Protein AF-A0A350WM08-F1 (afdb_monomer_lite)

Structure (mmCIF, N/CA/C/O backbone):
data_AF-A0A350WM08-F1
#
_entry.id   AF-A0A350WM08-F1
#
loop_
_atom_site.group_PDB
_atom_site.id
_atom_site.type_symbol
_atom_site.label_atom_id
_atom_site.label_alt_id
_atom_site.label_comp_id
_atom_site.label_asym_id
_atom_site.label_entity_id
_atom_site.label_seq_id
_atom_site.pdbx_PDB_ins_code
_atom_site.Cartn_x
_atom_site.Cartn_y
_atom_site.Cartn_z
_atom_site.occupancy
_atom_site.B_iso_or_equiv
_atom_site.auth_seq_id
_atom_site.auth_comp_id
_atom_site.auth_asym_id
_atom_site.auth_atom_id
_atom_site.pdbx_PDB_model_num
ATOM 1 N N . ALA A 1 1 ? -7.321 -4.667 -7.461 1.00 73.19 1 ALA A N 1
ATOM 2 C CA . ALA A 1 1 ? -6.822 -5.530 -6.376 1.00 73.19 1 ALA A CA 1
ATOM 3 C C . ALA A 1 1 ? -6.265 -6.821 -6.950 1.00 73.19 1 ALA A C 1
ATOM 5 O O . ALA A 1 1 ? -6.620 -7.164 -8.073 1.00 73.19 1 ALA A O 1
ATOM 6 N N . SER A 1 2 ? -5.378 -7.482 -6.209 1.00 85.31 2 SER A N 1
ATOM 7 C CA . SER A 1 2 ? -4.874 -8.821 -6.522 1.00 85.31 2 SER A CA 1
ATOM 8 C C . SER A 1 2 ? -5.433 -9.800 -5.496 1.00 85.31 2 SER A C 1
ATOM 10 O O . SER A 1 2 ? -5.445 -9.480 -4.311 1.00 85.31 2 SER A O 1
ATOM 12 N N . ASP A 1 3 ? -5.837 -10.983 -5.950 1.00 84.94 3 ASP A N 1
ATOM 13 C CA . ASP A 1 3 ? -6.314 -12.069 -5.080 1.00 84.94 3 ASP A CA 1
ATOM 14 C C . ASP A 1 3 ? -5.168 -12.983 -4.608 1.00 84.94 3 ASP A C 1
ATOM 16 O O . ASP A 1 3 ? -5.394 -13.960 -3.903 1.00 84.94 3 ASP A O 1
ATOM 20 N N . SER A 1 4 ? -3.933 -12.705 -5.042 1.00 89.19 4 SER A N 1
ATOM 21 C CA . SER A 1 4 ? -2.785 -13.610 -4.866 1.00 89.19 4 SER A CA 1
ATOM 22 C C . SER A 1 4 ? -1.596 -12.996 -4.133 1.00 89.19 4 SER A C 1
ATOM 24 O O . SER A 1 4 ? -0.719 -13.729 -3.691 1.00 89.19 4 SER A O 1
ATOM 26 N N . PHE A 1 5 ? -1.539 -11.669 -4.014 1.00 93.25 5 PHE A N 1
ATOM 27 C CA . PHE A 1 5 ? -0.447 -10.970 -3.341 1.00 93.25 5 PHE A CA 1
ATOM 28 C C . PHE A 1 5 ? -0.881 -9.586 -2.853 1.00 93.25 5 PHE A C 1
ATOM 30 O O . PHE A 1 5 ? -1.826 -8.993 -3.381 1.00 93.25 5 PHE A O 1
ATOM 37 N N . ASN A 1 6 ? -0.154 -9.039 -1.879 1.00 94.69 6 ASN A N 1
ATOM 38 C CA . ASN A 1 6 ? -0.416 -7.705 -1.355 1.00 94.69 6 ASN A CA 1
ATOM 39 C C . ASN A 1 6 ? 0.054 -6.620 -2.342 1.00 94.69 6 ASN A C 1
ATOM 41 O O . ASN A 1 6 ? 1.225 -6.558 -2.719 1.00 94.69 6 ASN A O 1
ATOM 45 N N . VAL A 1 7 ? -0.856 -5.736 -2.756 1.00 96.25 7 VAL A N 1
ATOM 46 C CA . VAL A 1 7 ? -0.542 -4.669 -3.719 1.00 96.25 7 VAL A CA 1
ATOM 47 C C . VAL A 1 7 ? 0.430 -3.625 -3.166 1.00 96.25 7 VAL A C 1
ATOM 49 O O . VAL A 1 7 ? 1.197 -3.061 -3.937 1.00 96.25 7 VAL A O 1
ATOM 52 N N . TYR A 1 8 ? 0.466 -3.394 -1.853 1.00 96.81 8 TYR A N 1
ATOM 53 C CA . TYR A 1 8 ? 1.411 -2.453 -1.258 1.00 96.81 8 TYR A CA 1
ATOM 54 C C . TYR A 1 8 ? 2.840 -3.010 -1.261 1.00 96.81 8 TYR A C 1
ATOM 56 O O . TYR A 1 8 ? 3.772 -2.262 -1.536 1.00 96.81 8 TYR A O 1
ATOM 64 N N . GLN A 1 9 ? 3.020 -4.329 -1.087 1.00 96.62 9 GLN A N 1
ATOM 65 C CA . GLN A 1 9 ? 4.336 -4.967 -1.269 1.00 96.62 9 GLN A CA 1
ATOM 66 C C . GLN A 1 9 ? 4.842 -4.812 -2.711 1.00 96.62 9 GLN A C 1
ATOM 68 O O . GLN A 1 9 ? 6.041 -4.669 -2.934 1.00 96.62 9 GLN A O 1
ATOM 73 N N . LEU A 1 10 ? 3.938 -4.781 -3.698 1.00 97.44 10 LEU A N 1
ATOM 74 C CA . LEU A 1 10 ? 4.301 -4.479 -5.084 1.00 97.44 10 LEU A CA 1
ATOM 75 C C . LEU A 1 10 ? 4.749 -3.027 -5.275 1.00 97.44 10 LEU A C 1
ATOM 77 O O . LEU A 1 10 ? 5.695 -2.797 -6.025 1.00 97.44 10 LEU A O 1
ATOM 81 N N . ALA A 1 11 ? 4.120 -2.062 -4.600 1.00 97.19 11 ALA A N 1
ATOM 82 C CA . ALA A 1 11 ? 4.589 -0.676 -4.624 1.00 97.19 11 ALA A CA 1
ATOM 83 C C . ALA A 1 11 ? 6.018 -0.553 -4.069 1.00 97.19 11 ALA A C 1
ATOM 85 O O . ALA A 1 11 ? 6.844 0.118 -4.684 1.00 97.19 11 ALA A O 1
ATOM 86 N N . ASP A 1 12 ? 6.332 -1.260 -2.981 1.00 96.56 12 ASP A N 1
ATOM 87 C CA . ASP A 1 12 ? 7.683 -1.283 -2.407 1.00 96.56 12 ASP A CA 1
ATOM 88 C C . ASP A 1 12 ? 8.713 -1.937 -3.340 1.00 96.56 12 ASP A C 1
ATOM 90 O O . ASP A 1 12 ? 9.808 -1.412 -3.529 1.00 96.56 12 ASP A O 1
ATOM 94 N N . GLU A 1 13 ? 8.390 -3.062 -3.985 1.00 97.38 13 GLU A N 1
ATOM 95 C CA . GLU A 1 13 ? 9.326 -3.676 -4.942 1.00 97.38 13 GLU A CA 1
ATOM 96 C C . GLU A 1 13 ? 9.542 -2.807 -6.191 1.00 97.38 13 GLU A C 1
ATOM 98 O O . GLU A 1 13 ? 10.629 -2.801 -6.772 1.00 97.38 13 GLU A O 1
ATOM 103 N N . MET A 1 14 ? 8.524 -2.055 -6.611 1.00 97.88 14 MET A N 1
ATOM 104 C CA . MET A 1 14 ? 8.635 -1.087 -7.704 1.00 97.88 14 MET A CA 1
ATOM 105 C C . MET A 1 14 ? 9.468 0.140 -7.297 1.00 97.88 14 MET A C 1
ATOM 107 O O . MET A 1 14 ? 10.289 0.613 -8.090 1.00 97.88 14 MET A O 1
ATOM 111 N N . SER A 1 15 ? 9.331 0.621 -6.056 1.00 96.62 15 SER A N 1
ATOM 112 C CA . SER A 1 15 ? 10.055 1.796 -5.553 1.00 96.62 15 SER A CA 1
ATOM 113 C C . SER A 1 15 ? 11.567 1.571 -5.483 1.00 96.62 15 SER A C 1
ATOM 115 O O . SER A 1 15 ? 12.333 2.478 -5.812 1.00 96.62 15 SER A O 1
ATOM 117 N N . LYS A 1 16 ? 12.014 0.338 -5.205 1.00 96.00 16 LYS A N 1
ATOM 118 C CA . LYS A 1 16 ? 13.435 -0.070 -5.274 1.00 96.00 16 LYS A CA 1
ATOM 119 C C . LYS A 1 16 ? 14.068 0.152 -6.649 1.00 96.00 16 LYS A C 1
ATOM 121 O O . LYS A 1 16 ? 15.287 0.264 -6.753 1.00 96.00 16 LYS A O 1
ATOM 126 N N . ARG A 1 17 ? 13.252 0.219 -7.705 1.00 95.88 17 ARG A N 1
ATOM 127 C CA . ARG A 1 17 ? 13.670 0.500 -9.089 1.00 95.88 17 ARG A CA 1
ATOM 128 C C . ARG A 1 17 ? 13.426 1.956 -9.504 1.00 95.88 17 ARG A C 1
ATOM 130 O O . ARG A 1 17 ? 13.599 2.298 -10.668 1.00 95.88 17 ARG A O 1
ATOM 137 N N . GLY A 1 18 ? 13.026 2.815 -8.567 1.00 94.94 18 GLY A N 1
ATOM 138 C CA . GLY A 1 18 ? 12.737 4.230 -8.804 1.00 94.94 18 GLY A CA 1
ATOM 139 C C . GLY A 1 18 ? 11.310 4.520 -9.273 1.00 94.94 18 GLY A C 1
ATOM 140 O O . GLY A 1 18 ? 10.994 5.673 -9.566 1.00 94.94 18 GLY A O 1
ATOM 141 N N . TRP A 1 19 ? 10.425 3.519 -9.328 1.00 96.12 19 TRP A N 1
ATOM 142 C CA . TRP A 1 19 ? 9.020 3.731 -9.670 1.00 96.12 19 TRP A CA 1
ATOM 143 C C . TRP A 1 19 ? 8.218 4.105 -8.427 1.00 96.12 19 TRP A C 1
ATOM 145 O O . TRP A 1 19 ? 7.880 3.250 -7.611 1.00 96.12 19 TRP A O 1
ATOM 155 N N . TYR A 1 20 ? 7.873 5.383 -8.294 1.00 91.50 20 TYR A N 1
ATOM 156 C CA . TYR A 1 20 ? 6.976 5.825 -7.231 1.00 91.50 20 TYR A CA 1
ATOM 157 C C . TYR A 1 20 ? 5.514 5.583 -7.629 1.00 91.50 20 TYR A C 1
ATOM 159 O O . TYR A 1 20 ? 4.955 6.302 -8.459 1.00 91.50 20 TYR A O 1
ATOM 167 N N . ILE A 1 21 ? 4.907 4.545 -7.051 1.00 94.88 21 ILE A N 1
ATOM 168 C CA . ILE A 1 21 ? 3.519 4.139 -7.294 1.00 94.88 21 ILE A CA 1
ATOM 169 C C . ILE A 1 21 ? 2.771 4.191 -5.964 1.00 94.88 21 ILE A C 1
ATOM 171 O O . ILE A 1 21 ? 3.200 3.591 -4.982 1.00 94.88 21 ILE A O 1
ATOM 175 N N . GLN A 1 22 ? 1.649 4.907 -5.927 1.00 91.19 22 GLN A N 1
ATOM 176 C CA . GLN A 1 22 ? 0.917 5.136 -4.685 1.00 91.19 22 GLN A CA 1
ATOM 177 C C . GLN A 1 22 ? -0.095 4.014 -4.431 1.00 91.19 22 GLN A C 1
ATOM 179 O O . GLN A 1 22 ? -0.892 3.684 -5.309 1.00 91.19 22 GLN A O 1
ATOM 184 N N . GLY A 1 23 ? -0.101 3.459 -3.218 1.00 94.62 23 GLY A N 1
ATOM 185 C CA . GLY A 1 23 ? -1.191 2.609 -2.744 1.00 94.62 23 GLY A CA 1
ATOM 186 C C . GLY A 1 23 ? -2.458 3.423 -2.485 1.00 94.62 23 GLY A C 1
ATOM 187 O O . GLY A 1 23 ? -2.397 4.500 -1.899 1.00 94.62 23 GLY A O 1
ATOM 188 N N . GLN A 1 24 ? -3.606 2.910 -2.914 1.00 94.19 24 GLN A N 1
ATOM 189 C CA . GLN A 1 24 ? -4.922 3.433 -2.559 1.00 94.19 24 GLN A CA 1
ATOM 190 C C . GLN A 1 24 ? -5.631 2.425 -1.665 1.00 94.19 24 GLN A C 1
ATOM 192 O O . GLN A 1 24 ? -5.740 1.246 -2.025 1.00 94.19 24 GLN A O 1
ATOM 197 N N . PHE A 1 25 ? -6.114 2.910 -0.523 1.00 94.62 25 PHE A N 1
ATOM 198 C CA . PHE A 1 25 ? -6.836 2.100 0.448 1.00 94.62 25 PHE A CA 1
ATOM 199 C C . PHE A 1 25 ? -8.155 1.588 -0.123 1.00 94.62 25 PHE A C 1
ATOM 201 O O . PHE A 1 25 ? -8.734 2.139 -1.067 1.00 94.62 25 PHE A O 1
ATOM 208 N N . SER A 1 26 ? -8.593 0.472 0.433 1.00 93.25 26 SER A N 1
ATOM 209 C CA . SER A 1 26 ? -9.893 -0.097 0.161 1.00 93.25 26 SER A CA 1
ATOM 210 C C . SER A 1 26 ? -11.004 0.802 0.704 1.00 93.25 26 SER A C 1
ATOM 212 O O . SER A 1 26 ? -10.844 1.556 1.656 1.00 93.25 26 SER A O 1
ATOM 214 N N . THR A 1 27 ? -12.154 0.737 0.051 1.00 91.38 27 THR A N 1
ATOM 215 C CA . THR A 1 27 ? -13.395 1.390 0.459 1.00 91.38 27 THR A CA 1
ATOM 216 C C . THR A 1 27 ? -14.527 0.373 0.315 1.00 91.38 27 THR A C 1
ATOM 218 O O . THR A 1 27 ? -14.345 -0.661 -0.339 1.00 91.38 27 THR A O 1
ATOM 221 N N . PRO A 1 28 ? -15.742 0.661 0.813 1.00 91.69 28 PRO A N 1
ATOM 222 C CA . PRO A 1 28 ? -16.899 -0.200 0.569 1.00 91.69 28 PRO A CA 1
ATOM 223 C C . PRO A 1 28 ? -17.218 -0.438 -0.920 1.00 91.69 28 PRO A C 1
ATOM 225 O O . PRO A 1 28 ? -17.941 -1.377 -1.243 1.00 91.69 28 PRO A O 1
ATOM 228 N N . LEU A 1 29 ? -16.710 0.408 -1.826 1.00 93.31 29 LEU A N 1
ATOM 229 C CA . LEU A 1 29 ? -16.984 0.347 -3.266 1.00 93.31 29 LEU A CA 1
ATOM 230 C C . LEU A 1 29 ? -15.798 -0.157 -4.094 1.00 93.31 29 LEU A C 1
ATOM 232 O O . LEU A 1 29 ? -15.987 -0.600 -5.226 1.00 93.31 29 LEU A O 1
ATOM 236 N N . THR A 1 30 ? -14.577 -0.064 -3.568 1.00 92.25 30 THR A N 1
ATOM 237 C CA . THR A 1 30 ? -13.353 -0.346 -4.321 1.00 92.25 30 THR A CA 1
ATOM 238 C C . THR A 1 30 ? -12.359 -1.099 -3.456 1.00 92.25 30 THR A C 1
ATOM 240 O O . THR A 1 30 ? -12.031 -0.634 -2.368 1.00 92.25 30 THR A O 1
ATOM 243 N N . PRO A 1 31 ? -11.797 -2.220 -3.921 1.00 93.62 31 PRO A N 1
ATOM 244 C CA . PRO A 1 31 ? -10.759 -2.884 -3.159 1.00 93.62 31 PRO A CA 1
ATOM 245 C C . PRO A 1 31 ? -9.451 -2.083 -3.251 1.00 93.62 31 PRO A C 1
ATOM 247 O O . PRO A 1 31 ? -9.257 -1.283 -4.179 1.00 93.62 31 PRO A O 1
ATOM 250 N N . ARG A 1 32 ? -8.526 -2.345 -2.323 1.00 94.31 32 ARG A N 1
ATOM 251 C CA . ARG A 1 32 ? -7.188 -1.744 -2.343 1.00 94.31 32 ARG A CA 1
ATOM 252 C C . ARG A 1 32 ? -6.507 -1.919 -3.698 1.00 94.31 32 ARG A C 1
ATOM 254 O O . ARG A 1 32 ? -6.645 -2.955 -4.369 1.00 94.31 32 ARG A O 1
ATOM 261 N N . ASN A 1 33 ? -5.779 -0.904 -4.133 1.00 95.88 33 ASN A N 1
ATOM 262 C CA . ASN A 1 33 ? -5.175 -0.895 -5.459 1.00 95.88 33 ASN A CA 1
ATOM 263 C C . ASN A 1 33 ? -3.943 0.021 -5.523 1.00 95.88 33 ASN A C 1
ATOM 265 O O . ASN A 1 33 ? -3.539 0.602 -4.520 1.00 95.88 33 ASN A O 1
ATOM 269 N N . LEU A 1 34 ? -3.315 0.081 -6.697 1.00 95.69 34 LEU A N 1
ATOM 270 C CA . LEU A 1 34 ? -2.194 0.968 -6.980 1.00 95.69 34 LEU A CA 1
ATOM 271 C C . LEU A 1 34 ? -2.620 2.016 -8.001 1.00 95.69 34 LEU A C 1
ATOM 273 O O . LEU A 1 34 ? -3.191 1.676 -9.039 1.00 95.69 34 LEU A O 1
ATOM 277 N N . HIS A 1 35 ? -2.286 3.270 -7.725 1.00 94.56 35 HIS A N 1
ATOM 278 C CA . HIS A 1 35 ? -2.553 4.400 -8.597 1.00 94.56 35 HIS A CA 1
ATOM 279 C C . HIS A 1 35 ? -1.314 4.780 -9.403 1.00 94.56 35 HIS A C 1
ATOM 281 O O . HIS A 1 35 ? -0.228 4.979 -8.855 1.00 94.56 35 HIS A O 1
ATOM 287 N N . ILE A 1 36 ? -1.497 4.904 -10.718 1.00 93.44 36 ILE A N 1
ATOM 288 C CA . ILE A 1 36 ? -0.444 5.254 -11.670 1.00 93.44 36 ILE A CA 1
ATOM 289 C C . ILE A 1 36 ? -0.955 6.389 -12.557 1.00 93.44 36 ILE A C 1
ATOM 291 O O . ILE A 1 36 ? -1.957 6.236 -13.254 1.00 93.44 36 ILE A O 1
ATOM 295 N N . SER A 1 37 ? -0.222 7.502 -12.574 1.00 92.19 37 SER A N 1
ATOM 296 C CA . SER A 1 37 ? -0.499 8.647 -13.444 1.00 92.19 37 SER A CA 1
ATOM 297 C C . SER A 1 37 ? 0.494 8.700 -14.600 1.00 92.19 37 SER A C 1
ATOM 299 O O . SER A 1 37 ? 1.691 8.924 -14.400 1.00 92.19 37 SER A O 1
ATOM 301 N N . ILE A 1 38 ? -0.010 8.558 -15.825 1.00 91.75 38 ILE A N 1
ATOM 302 C CA . ILE A 1 38 ? 0.780 8.721 -17.049 1.00 91.75 38 ILE A CA 1
ATOM 303 C C . ILE A 1 38 ? 0.462 10.078 -17.675 1.00 91.75 38 ILE A C 1
ATOM 305 O O . ILE A 1 38 ? -0.696 10.457 -17.830 1.00 91.75 38 ILE A O 1
ATOM 309 N N . ASN A 1 39 ? 1.504 10.816 -18.032 1.00 94.38 39 ASN A N 1
ATOM 310 C CA . ASN A 1 39 ? 1.429 12.093 -18.722 1.00 94.38 39 ASN A CA 1
ATOM 311 C C . ASN A 1 39 ? 2.483 12.142 -19.836 1.00 94.38 39 ASN A C 1
ATOM 313 O O . ASN A 1 39 ? 3.307 11.243 -19.989 1.00 94.38 39 ASN A O 1
ATOM 317 N N . PHE A 1 40 ? 2.476 13.212 -20.627 1.00 96.56 40 PHE A N 1
ATOM 318 C CA . PHE A 1 40 ? 3.403 13.342 -21.750 1.00 96.56 40 PHE A CA 1
ATOM 319 C C . PHE A 1 40 ? 4.884 13.239 -21.335 1.00 96.56 40 PHE A C 1
ATOM 321 O O . PHE A 1 40 ? 5.687 12.648 -22.052 1.00 96.56 40 PHE A O 1
ATOM 328 N N . GLY A 1 41 ? 5.240 13.753 -20.154 1.00 95.31 41 GLY A N 1
ATOM 329 C CA . GLY A 1 41 ? 6.608 13.740 -19.640 1.00 95.31 41 GLY A CA 1
ATOM 330 C C . GLY A 1 41 ? 7.140 12.347 -19.295 1.00 95.31 41 GLY A C 1
ATOM 331 O O . GLY A 1 41 ? 8.347 12.146 -19.362 1.00 95.31 41 GLY A O 1
ATOM 332 N N . ASN A 1 42 ? 6.275 11.377 -18.978 1.00 92.00 42 ASN A N 1
ATOM 333 C CA . ASN A 1 42 ? 6.681 10.014 -18.604 1.00 92.00 42 ASN A CA 1
ATOM 334 C C . ASN A 1 42 ? 6.199 8.919 -19.576 1.00 92.00 42 ASN A C 1
ATOM 336 O O . ASN A 1 42 ? 6.537 7.751 -19.397 1.00 92.00 42 ASN A O 1
ATOM 340 N N . ALA A 1 43 ? 5.477 9.283 -20.641 1.00 95.25 43 ALA A N 1
ATOM 341 C CA . ALA A 1 43 ? 4.949 8.336 -21.626 1.00 95.25 43 ALA A CA 1
ATOM 342 C C . ALA A 1 43 ? 6.039 7.489 -22.313 1.00 95.25 43 ALA A C 1
ATOM 344 O O . ALA A 1 43 ? 5.803 6.333 -22.652 1.00 95.25 43 ALA A O 1
ATOM 345 N N . HIS A 1 44 ? 7.247 8.036 -22.479 1.00 96.62 44 HIS A N 1
ATOM 346 C CA . HIS A 1 44 ? 8.381 7.327 -23.080 1.00 96.62 44 HIS A CA 1
ATOM 347 C C . HIS A 1 44 ? 8.913 6.166 -22.220 1.00 96.62 44 HIS A C 1
ATOM 349 O O . HIS A 1 44 ? 9.644 5.320 -22.728 1.00 96.62 44 HIS A O 1
ATOM 355 N N . SER A 1 45 ? 8.545 6.108 -20.937 1.00 96.06 45 SER A N 1
ATOM 356 C CA . SER A 1 45 ? 9.030 5.099 -19.990 1.00 96.06 45 SER A CA 1
ATOM 357 C C . SER A 1 45 ? 8.038 3.954 -19.763 1.00 96.06 45 SER A C 1
ATOM 359 O O . SER A 1 45 ? 8.305 3.076 -18.946 1.00 96.06 45 SER A O 1
ATOM 361 N N . VAL A 1 46 ? 6.900 3.936 -20.470 1.00 95.94 46 VAL A N 1
ATOM 362 C CA . VAL A 1 46 ? 5.826 2.944 -20.270 1.00 95.94 46 VAL A CA 1
ATOM 363 C C . VAL A 1 46 ? 6.312 1.511 -20.496 1.00 95.94 46 VAL A C 1
ATOM 365 O O . VAL A 1 46 ? 5.984 0.632 -19.703 1.00 95.94 46 VAL A O 1
ATOM 368 N N . ASP A 1 47 ? 7.138 1.260 -21.513 1.00 97.50 47 ASP A N 1
ATOM 369 C CA . ASP A 1 47 ? 7.651 -0.093 -21.770 1.00 97.50 47 ASP A CA 1
ATOM 370 C C . ASP A 1 47 ? 8.578 -0.580 -20.647 1.00 97.50 47 ASP A C 1
ATOM 372 O O . ASP A 1 47 ? 8.490 -1.735 -20.221 1.00 97.50 47 ASP A O 1
ATOM 376 N N . ALA A 1 48 ? 9.421 0.311 -20.114 1.00 97.56 48 ALA A N 1
ATOM 377 C CA . ALA A 1 48 ? 10.272 0.010 -18.965 1.00 97.56 48 ALA A CA 1
ATOM 378 C C . ALA A 1 48 ? 9.430 -0.252 -17.706 1.00 97.56 48 ALA A C 1
ATOM 380 O O . ALA A 1 48 ? 9.642 -1.260 -17.033 1.00 97.56 48 ALA A O 1
ATOM 381 N N . LEU A 1 49 ? 8.419 0.588 -17.451 1.00 96.88 49 LEU A N 1
ATOM 382 C CA . LEU A 1 49 ? 7.470 0.415 -16.350 1.00 96.88 49 LEU A CA 1
ATOM 383 C C . LEU A 1 49 ? 6.781 -0.953 -16.426 1.00 96.88 49 LEU A C 1
ATOM 385 O O . LEU A 1 49 ? 6.728 -1.671 -15.433 1.00 96.88 49 LEU A O 1
ATOM 389 N N . LEU A 1 50 ? 6.264 -1.334 -17.598 1.00 97.44 50 LEU A N 1
ATOM 390 C CA . LEU A 1 50 ? 5.556 -2.602 -17.786 1.00 97.44 50 LEU A CA 1
ATOM 391 C C . LEU A 1 50 ? 6.475 -3.821 -17.659 1.00 97.44 50 LEU A C 1
ATOM 393 O O . LEU A 1 50 ? 6.014 -4.877 -17.218 1.00 97.44 50 LEU A O 1
ATOM 397 N N . LYS A 1 51 ? 7.746 -3.704 -18.060 1.00 98.50 51 LYS A N 1
ATOM 398 C CA . LYS A 1 51 ? 8.750 -4.755 -17.859 1.00 98.50 51 LYS A CA 1
ATOM 399 C C . LYS A 1 51 ? 9.029 -4.945 -16.369 1.00 98.50 51 LYS A C 1
ATOM 401 O O . LYS A 1 51 ? 8.882 -6.057 -15.866 1.00 98.50 51 LYS A O 1
ATOM 406 N N . ASP A 1 52 ? 9.370 -3.865 -15.672 1.00 98.44 52 ASP A N 1
ATOM 407 C CA . ASP A 1 52 ? 9.690 -3.910 -14.245 1.00 98.44 52 ASP A CA 1
ATOM 408 C C . ASP A 1 52 ? 8.493 -4.365 -13.410 1.00 98.44 52 ASP A C 1
ATOM 410 O O . ASP A 1 52 ? 8.650 -5.210 -12.535 1.00 98.44 52 ASP A O 1
ATOM 414 N N . LEU A 1 53 ? 7.282 -3.911 -13.749 1.00 97.50 53 LEU A N 1
ATOM 415 C CA . LEU A 1 53 ? 6.052 -4.327 -13.080 1.00 97.50 53 LEU A CA 1
ATOM 416 C C . LEU A 1 53 ? 5.855 -5.845 -13.119 1.00 97.50 53 LEU A C 1
ATOM 418 O O . LEU A 1 53 ? 5.514 -6.441 -12.100 1.00 97.50 53 LEU A O 1
ATOM 422 N N . ARG A 1 54 ? 6.086 -6.492 -14.271 1.00 98.06 54 ARG A N 1
ATOM 423 C CA . ARG A 1 54 ? 5.967 -7.958 -14.378 1.00 98.06 54 ARG A CA 1
ATOM 424 C C . ARG A 1 54 ? 6.995 -8.668 -13.511 1.00 98.06 54 ARG A C 1
ATOM 426 O O . ARG A 1 54 ? 6.650 -9.628 -12.833 1.00 98.06 54 ARG A O 1
ATOM 433 N N . GLU A 1 55 ? 8.237 -8.199 -13.526 1.00 98.62 55 GLU A N 1
ATOM 434 C CA . GLU A 1 55 ? 9.308 -8.793 -12.727 1.00 98.62 55 GLU A CA 1
ATOM 435 C C . GLU A 1 55 ? 9.046 -8.626 -11.224 1.00 98.62 55 GLU A C 1
ATOM 437 O O . GLU A 1 55 ? 9.178 -9.586 -10.469 1.00 98.62 55 GLU A O 1
ATOM 442 N N . CYS A 1 56 ? 8.608 -7.441 -10.790 1.00 98.19 56 CYS A N 1
ATOM 443 C CA . CYS A 1 56 ? 8.257 -7.185 -9.397 1.00 98.19 56 CYS A CA 1
ATOM 444 C C . CYS A 1 56 ? 7.047 -8.011 -8.945 1.00 98.19 56 CYS A C 1
ATOM 446 O O . CYS A 1 56 ? 7.059 -8.512 -7.827 1.00 98.19 56 CYS A O 1
ATOM 448 N N . VAL A 1 57 ? 6.038 -8.236 -9.796 1.00 97.56 57 VAL A N 1
ATOM 449 C CA . VAL A 1 57 ? 4.915 -9.132 -9.460 1.00 97.56 57 VAL A CA 1
ATOM 450 C C . VAL A 1 57 ? 5.402 -10.544 -9.128 1.00 97.56 57 VAL A C 1
ATOM 452 O O . VAL A 1 57 ? 4.959 -11.119 -8.136 1.00 97.56 57 VAL A O 1
ATOM 455 N N . GLU A 1 58 ? 6.323 -11.100 -9.916 1.00 97.75 58 GLU A N 1
ATOM 456 C CA . GLU A 1 58 ? 6.855 -12.441 -9.650 1.00 97.75 58 GLU A CA 1
ATOM 457 C C . GLU A 1 58 ? 7.705 -12.485 -8.371 1.00 97.75 58 GLU A C 1
ATOM 459 O O . GLU A 1 58 ? 7.619 -13.452 -7.617 1.00 97.75 58 GLU A O 1
ATOM 464 N N . ILE A 1 59 ? 8.449 -11.415 -8.067 1.00 97.81 59 ILE A N 1
ATOM 465 C CA . ILE A 1 59 ? 9.171 -11.277 -6.792 1.00 97.81 59 ILE A CA 1
ATOM 466 C C . ILE A 1 59 ? 8.192 -11.270 -5.614 1.00 97.81 59 ILE A C 1
ATOM 468 O O . ILE A 1 59 ? 8.375 -12.024 -4.661 1.00 97.81 59 ILE A O 1
ATOM 472 N N . VAL A 1 60 ? 7.136 -10.453 -5.676 1.00 97.06 60 VAL A N 1
ATOM 473 C CA . VAL A 1 60 ? 6.170 -10.320 -4.575 1.00 97.06 60 VAL A CA 1
ATOM 474 C C . VAL A 1 60 ? 5.420 -11.628 -4.339 1.00 97.06 60 VAL A C 1
ATOM 476 O O . VAL A 1 60 ? 5.221 -12.003 -3.190 1.00 97.06 60 VAL A O 1
ATOM 479 N N . LYS A 1 61 ? 5.052 -12.364 -5.396 1.00 96.00 61 LYS A N 1
ATOM 480 C CA . LYS A 1 61 ? 4.416 -13.687 -5.256 1.00 96.00 61 LYS A CA 1
ATOM 481 C C . LYS A 1 61 ? 5.288 -14.709 -4.520 1.00 96.00 61 LYS A C 1
ATOM 483 O O . LYS A 1 61 ? 4.748 -15.647 -3.945 1.00 96.00 61 LYS A O 1
ATOM 488 N N . ALA A 1 62 ? 6.612 -14.559 -4.576 1.00 96.00 62 ALA A N 1
ATOM 489 C CA . ALA A 1 62 ? 7.564 -15.424 -3.883 1.00 96.00 62 ALA A CA 1
ATOM 490 C C . ALA A 1 62 ? 7.988 -14.886 -2.501 1.00 96.00 62 ALA A C 1
ATOM 492 O O . ALA A 1 62 ? 8.652 -15.602 -1.751 1.00 96.00 62 ALA A O 1
ATOM 493 N N . LYS A 1 63 ? 7.637 -13.635 -2.169 1.00 93.06 63 LYS A N 1
ATOM 494 C CA . LYS A 1 63 ? 7.921 -12.999 -0.875 1.00 93.06 63 LYS A CA 1
ATOM 495 C C . LYS A 1 63 ? 6.933 -13.505 0.175 1.00 93.06 63 LYS A C 1
ATOM 497 O O . LYS A 1 63 ? 5.814 -13.900 -0.146 1.00 93.06 63 LY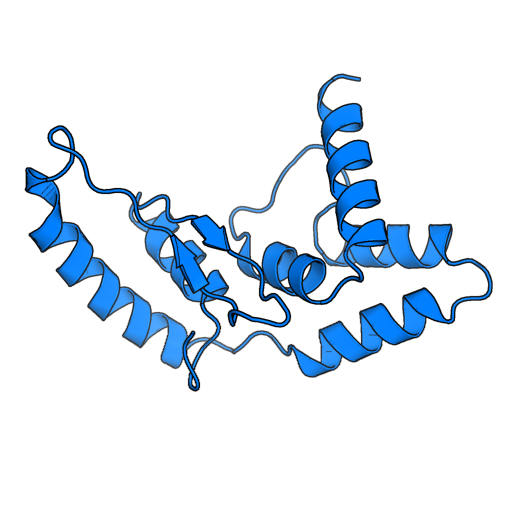S A O 1
ATOM 502 N N . GLU A 1 64 ? 7.344 -13.463 1.438 1.00 93.06 64 GLU A N 1
ATOM 503 C CA . GLU A 1 64 ? 6.427 -13.687 2.553 1.00 93.06 64 GLU A CA 1
ATOM 504 C C . GLU A 1 64 ? 5.292 -12.645 2.502 1.00 93.06 64 GLU A C 1
ATOM 506 O O . GLU A 1 64 ? 5.568 -11.434 2.492 1.00 93.06 64 GLU A O 1
ATOM 511 N N . PRO A 1 65 ? 4.023 -13.079 2.408 1.00 92.69 65 PRO A N 1
ATOM 512 C CA . PRO A 1 65 ? 2.896 -12.161 2.398 1.00 92.69 65 PRO A CA 1
ATOM 513 C C . PRO A 1 65 ? 2.757 -11.463 3.747 1.00 92.69 65 PRO A C 1
ATOM 515 O O . PRO A 1 65 ? 2.975 -12.067 4.795 1.00 92.69 65 PRO A O 1
ATOM 518 N N . ILE A 1 66 ? 2.321 -10.205 3.729 1.00 92.50 66 ILE A N 1
ATOM 519 C CA . ILE A 1 66 ? 1.865 -9.557 4.961 1.00 92.50 66 ILE A CA 1
ATOM 520 C C . ILE A 1 66 ? 0.630 -10.301 5.484 1.00 92.50 66 ILE A C 1
ATOM 522 O O . ILE A 1 66 ? -0.339 -10.494 4.745 1.00 92.50 66 ILE A O 1
ATOM 526 N N . ASP A 1 67 ? 0.654 -10.676 6.762 1.00 92.38 67 ASP A N 1
ATOM 527 C CA . ASP A 1 67 ? -0.475 -11.304 7.446 1.00 92.38 67 ASP A CA 1
ATOM 528 C C . ASP A 1 67 ? -1.557 -10.260 7.780 1.00 92.38 67 ASP A C 1
ATOM 530 O O . ASP A 1 67 ? -1.587 -9.645 8.850 1.00 92.38 67 ASP A O 1
ATOM 534 N N . THR A 1 68 ? -2.451 -10.030 6.816 1.00 91.19 68 THR A N 1
ATOM 535 C CA . THR A 1 68 ? -3.584 -9.107 6.954 1.00 91.19 68 THR A CA 1
ATOM 536 C C . THR A 1 68 ? -4.523 -9.501 8.099 1.00 91.19 68 THR A C 1
ATOM 538 O O . THR A 1 68 ? -5.103 -8.621 8.737 1.00 91.19 68 THR A O 1
ATOM 541 N N . ASP A 1 69 ? -4.695 -10.794 8.378 1.00 92.88 69 ASP A N 1
ATOM 542 C CA . ASP A 1 69 ? -5.613 -11.246 9.425 1.00 92.88 69 ASP A CA 1
ATOM 543 C C . ASP A 1 69 ? -5.035 -10.971 10.817 1.00 92.88 69 ASP A C 1
ATOM 545 O O . ASP A 1 69 ? -5.760 -10.496 11.698 1.00 92.88 69 ASP A O 1
ATOM 549 N N . ALA A 1 70 ? -3.722 -11.150 10.997 1.00 91.44 70 ALA A N 1
ATOM 550 C CA . ALA A 1 70 ? -3.028 -10.707 12.203 1.00 91.44 70 ALA A CA 1
ATOM 551 C C . ALA A 1 70 ? -3.158 -9.189 12.409 1.00 91.44 70 ALA A C 1
ATOM 553 O O . ALA A 1 70 ? -3.466 -8.745 13.516 1.00 91.44 70 ALA A O 1
ATOM 554 N N . ILE A 1 71 ? -3.012 -8.386 11.348 1.00 90.88 71 ILE A N 1
ATOM 555 C CA . ILE A 1 71 ? -3.180 -6.924 11.423 1.00 90.88 71 ILE A CA 1
ATOM 556 C C . ILE A 1 71 ? -4.609 -6.548 11.826 1.00 90.88 71 ILE A C 1
ATOM 558 O O . ILE A 1 71 ? -4.794 -5.732 12.729 1.00 90.88 71 ILE A O 1
ATOM 562 N N . LYS A 1 72 ? -5.633 -7.170 11.231 1.00 91.75 72 LYS A N 1
ATOM 563 C CA . LYS A 1 72 ? -7.034 -6.950 11.631 1.00 91.75 72 LYS A CA 1
ATOM 564 C C . LYS A 1 72 ? -7.276 -7.318 13.090 1.00 91.75 72 LYS A C 1
ATOM 566 O O . LYS A 1 72 ? -7.983 -6.593 13.787 1.00 91.75 7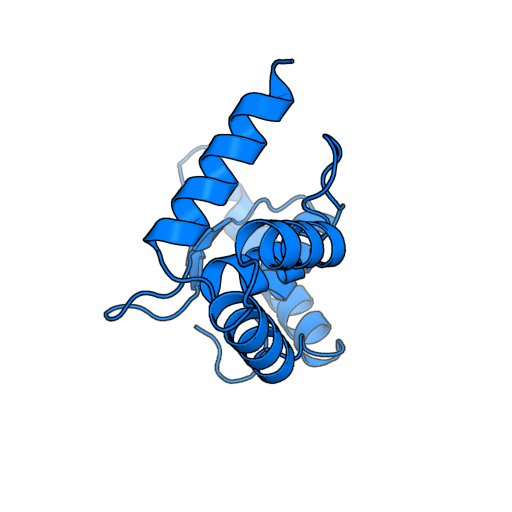2 LYS A O 1
ATOM 571 N N . ALA A 1 73 ? -6.691 -8.418 13.564 1.00 91.88 73 ALA A N 1
ATOM 572 C CA . ALA A 1 73 ? -6.790 -8.823 14.961 1.00 91.88 73 ALA A CA 1
ATOM 573 C C . ALA A 1 73 ? -6.125 -7.799 15.895 1.00 91.88 73 ALA A C 1
ATOM 575 O O . ALA A 1 73 ? -6.714 -7.437 16.913 1.00 91.88 73 ALA A O 1
ATOM 576 N N . MET A 1 74 ? -4.948 -7.280 15.529 1.00 88.12 74 MET A N 1
ATOM 577 C CA . MET A 1 74 ? -4.260 -6.221 16.275 1.00 88.12 74 MET A CA 1
ATOM 578 C C . MET A 1 74 ? -5.079 -4.926 16.323 1.00 88.12 74 MET A C 1
ATOM 580 O O . MET A 1 74 ? -5.271 -4.364 17.400 1.00 88.12 74 MET A O 1
ATOM 584 N N . VAL A 1 75 ? -5.614 -4.479 15.182 1.00 89.31 75 VAL A N 1
ATOM 585 C CA . VAL A 1 75 ? -6.494 -3.300 15.106 1.00 89.31 75 VAL A CA 1
ATOM 586 C C . VAL A 1 75 ? -7.749 -3.510 15.955 1.00 89.31 75 VAL A C 1
ATOM 588 O O . VAL A 1 75 ? -8.125 -2.636 16.735 1.00 89.31 75 VAL A O 1
ATOM 591 N N . GLY A 1 76 ? -8.378 -4.682 15.851 1.00 90.69 76 GLY A N 1
ATOM 592 C CA . GLY A 1 76 ? -9.547 -5.046 16.646 1.00 90.69 76 GLY A CA 1
ATOM 593 C C . GLY A 1 76 ? -9.262 -5.027 18.148 1.00 90.69 76 GLY A C 1
ATOM 594 O O . GLY A 1 76 ? -10.047 -4.467 18.908 1.00 90.69 76 GLY A O 1
ATOM 595 N N . ALA A 1 77 ? -8.124 -5.575 18.578 1.00 89.56 77 ALA A N 1
ATOM 596 C CA . ALA A 1 77 ? -7.701 -5.546 19.975 1.00 89.56 77 ALA A CA 1
ATOM 597 C C . ALA A 1 77 ? -7.462 -4.112 20.474 1.00 89.56 77 ALA A C 1
ATOM 599 O O . ALA A 1 77 ? -7.914 -3.767 21.565 1.00 89.56 77 ALA A O 1
ATOM 600 N N . ALA A 1 78 ? -6.822 -3.261 19.666 1.00 87.75 78 ALA A N 1
ATOM 601 C CA . ALA A 1 78 ? -6.600 -1.858 20.008 1.00 87.75 78 ALA A CA 1
ATOM 602 C C . ALA A 1 78 ? -7.919 -1.077 20.148 1.00 87.75 78 ALA A C 1
ATOM 604 O O . ALA A 1 78 ? -8.088 -0.320 21.101 1.00 87.75 78 ALA A O 1
ATOM 605 N N . LEU A 1 79 ? -8.895 -1.332 19.267 1.00 87.50 79 LEU A N 1
ATOM 606 C CA . LEU A 1 79 ? -10.236 -0.734 19.338 1.00 87.50 79 LEU A CA 1
ATOM 607 C C . LEU A 1 79 ? -11.024 -1.139 20.593 1.00 87.50 79 LEU A C 1
ATOM 609 O O . LEU A 1 79 ? -11.884 -0.381 21.032 1.00 87.50 79 LEU A O 1
ATOM 613 N N . GLN A 1 80 ? -10.762 -2.322 21.153 1.00 90.38 80 GLN A N 1
ATOM 614 C CA . GLN A 1 80 ? -11.418 -2.820 22.371 1.00 90.38 80 GLN A CA 1
ATOM 615 C C . GLN A 1 80 ? -10.612 -2.539 23.649 1.00 90.38 80 GLN A C 1
ATOM 617 O O . GLN A 1 80 ? -11.012 -2.962 24.735 1.00 90.38 80 GLN A O 1
ATOM 622 N N . SER A 1 8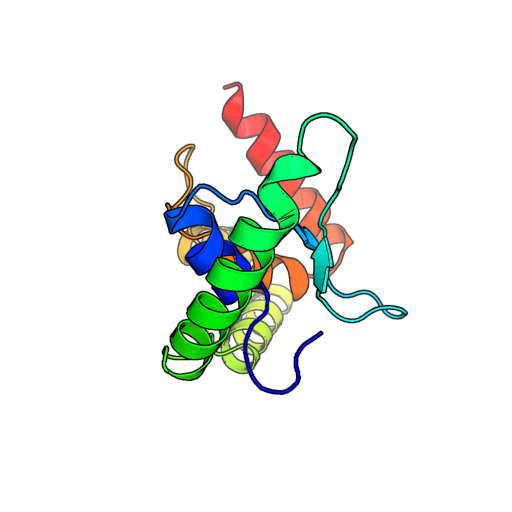1 ? -9.470 -1.855 23.537 1.00 89.56 81 SER A N 1
ATOM 623 C CA . SER A 1 81 ? -8.628 -1.526 24.684 1.00 89.56 81 SER A CA 1
ATOM 624 C C . SER A 1 81 ? -9.365 -0.594 25.657 1.00 89.56 81 SER A C 1
ATOM 626 O O . SER A 1 81 ? -10.034 0.342 25.216 1.00 89.56 81 SER A O 1
ATOM 628 N N . PRO A 1 82 ? -9.216 -0.778 26.984 1.00 86.75 82 PRO A N 1
ATOM 629 C CA . PRO A 1 82 ? -9.691 0.196 27.970 1.00 86.75 82 PRO A CA 1
ATOM 630 C C . PRO A 1 82 ? -8.956 1.544 27.873 1.00 86.75 82 PRO A C 1
ATOM 632 O O . PRO A 1 82 ? -9.469 2.549 28.358 1.00 86.75 82 PRO A O 1
ATOM 635 N N . ASP A 1 83 ? -7.784 1.561 27.233 1.00 86.12 83 ASP A N 1
ATOM 636 C CA . ASP A 1 83 ? -7.040 2.757 26.840 1.00 86.12 83 ASP A CA 1
ATOM 637 C C . ASP A 1 83 ? -6.728 2.677 25.333 1.00 86.12 83 ASP A C 1
ATOM 639 O O . ASP A 1 83 ? -5.704 2.103 24.931 1.00 86.12 83 ASP A O 1
ATOM 643 N N . PRO A 1 84 ? -7.648 3.153 24.472 1.00 77.25 84 PRO A N 1
ATOM 644 C CA . PRO A 1 84 ? -7.462 3.114 23.028 1.00 77.25 84 PRO A CA 1
ATOM 645 C C . PRO A 1 84 ? -6.275 3.959 22.570 1.00 77.25 84 PRO A C 1
ATOM 647 O O . PRO A 1 84 ? -5.564 3.551 21.662 1.00 77.25 84 PRO A O 1
ATOM 650 N N . GLU A 1 85 ? -6.021 5.106 23.203 1.00 77.44 85 GLU A N 1
ATOM 651 C CA . GLU A 1 85 ? -4.946 6.021 22.807 1.00 77.44 85 GLU A CA 1
ATOM 652 C C . GLU A 1 85 ? -3.573 5.359 22.961 1.00 77.44 85 GLU A C 1
ATOM 654 O O . GLU A 1 85 ? -2.794 5.319 22.004 1.00 77.44 85 GLU A O 1
ATOM 659 N N . ALA A 1 86 ? -3.305 4.742 24.116 1.00 82.56 86 ALA A N 1
ATOM 660 C CA . ALA A 1 86 ? -2.060 4.011 24.329 1.00 82.56 86 ALA A CA 1
ATOM 661 C C . ALA A 1 86 ? -1.933 2.786 23.407 1.00 82.56 86 ALA A C 1
ATOM 663 O O . ALA A 1 86 ? -0.857 2.534 22.859 1.00 82.56 86 ALA A O 1
ATOM 664 N N . ALA A 1 87 ? -3.021 2.036 23.200 1.00 84.31 87 ALA A N 1
ATOM 665 C CA . ALA A 1 87 ? -3.018 0.872 22.312 1.00 84.31 87 ALA A CA 1
ATOM 666 C C . ALA A 1 87 ? -2.749 1.264 20.850 1.00 84.31 87 ALA A C 1
ATOM 668 O O . ALA A 1 87 ? -2.016 0.579 20.136 1.00 84.31 87 ALA A O 1
ATOM 669 N N . PHE A 1 88 ? -3.287 2.402 20.418 1.00 77.44 88 PHE A N 1
ATOM 670 C CA . PHE A 1 88 ? -3.056 2.956 19.093 1.00 77.44 88 PHE A CA 1
ATOM 671 C C . PHE A 1 88 ? -1.656 3.534 18.918 1.00 77.44 88 PHE A C 1
ATOM 673 O O . PHE A 1 88 ? -1.055 3.314 17.869 1.00 77.44 88 PHE A O 1
ATOM 680 N N . GLY A 1 89 ? -1.093 4.175 19.943 1.00 78.38 89 GLY A N 1
ATOM 681 C CA . GLY A 1 89 ? 0.317 4.568 19.945 1.00 78.38 89 GLY A CA 1
ATOM 682 C C . GLY A 1 89 ? 1.254 3.363 19.801 1.00 78.38 89 GLY A C 1
ATOM 683 O O . GLY A 1 89 ? 2.209 3.405 19.027 1.00 78.38 89 GLY A O 1
ATOM 684 N N . GLN A 1 90 ? 0.948 2.249 20.474 1.00 82.25 90 GLN A N 1
ATOM 685 C CA . GLN A 1 90 ? 1.704 0.998 20.330 1.00 82.25 90 GLN A CA 1
ATOM 686 C C . GLN A 1 90 ? 1.542 0.377 18.940 1.00 82.25 90 GLN A C 1
ATOM 688 O O . GLN A 1 90 ? 2.530 -0.072 18.358 1.00 82.25 90 GLN A O 1
ATOM 693 N N . LEU A 1 91 ? 0.325 0.383 18.387 1.00 81.12 91 LEU A N 1
ATOM 694 C CA . LEU A 1 91 ? 0.064 -0.089 17.028 1.00 81.12 91 LEU A CA 1
ATOM 695 C C . LEU A 1 91 ? 0.857 0.734 16.004 1.00 81.12 91 LEU A C 1
ATOM 697 O O . LEU A 1 91 ? 1.561 0.158 15.177 1.00 81.12 91 LEU A O 1
ATOM 701 N N . ALA A 1 92 ? 0.803 2.063 16.104 1.00 74.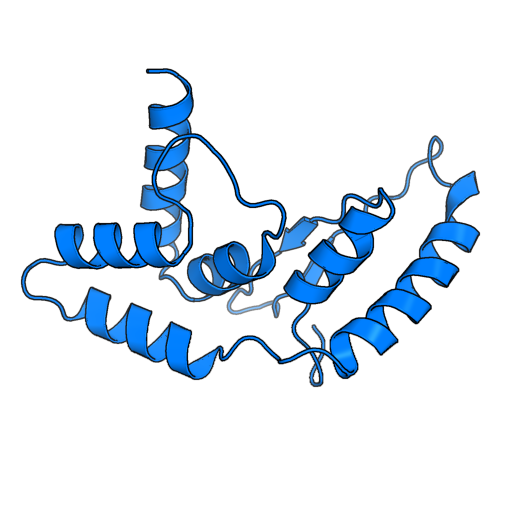69 92 ALA A N 1
ATOM 702 C CA . ALA A 1 92 ? 1.568 2.976 15.262 1.00 74.69 92 ALA A CA 1
ATOM 703 C C . ALA A 1 92 ? 3.077 2.707 15.374 1.00 74.69 92 ALA A C 1
ATOM 705 O O . ALA A 1 92 ? 3.747 2.540 14.357 1.00 74.69 92 ALA A O 1
ATOM 706 N N . ALA A 1 93 ? 3.608 2.556 16.590 1.00 78.94 93 ALA A N 1
ATOM 707 C CA . ALA A 1 93 ? 5.014 2.219 16.795 1.00 78.94 93 ALA A CA 1
ATOM 708 C C . ALA A 1 93 ? 5.396 0.868 16.171 1.00 78.94 93 ALA A C 1
ATOM 710 O O . ALA A 1 93 ? 6.418 0.777 15.493 1.00 78.94 93 ALA A O 1
ATOM 711 N N . SER A 1 94 ? 4.557 -0.164 16.325 1.00 76.25 94 SER A N 1
ATOM 712 C CA . SER A 1 94 ? 4.779 -1.472 15.690 1.00 76.25 94 SER A CA 1
ATOM 713 C C . SER A 1 94 ? 4.700 -1.420 14.162 1.00 76.25 94 SER A C 1
ATOM 715 O O . SER A 1 94 ? 5.326 -2.233 13.490 1.00 76.25 94 SER A O 1
ATOM 717 N N . ALA A 1 95 ? 3.972 -0.440 13.620 1.00 71.12 95 ALA A N 1
ATOM 718 C CA . ALA A 1 95 ? 3.873 -0.183 12.193 1.00 71.12 95 ALA A CA 1
ATOM 719 C C . ALA A 1 95 ? 5.007 0.676 11.630 1.00 71.12 95 ALA A C 1
ATOM 721 O O . ALA A 1 95 ? 5.046 0.887 10.424 1.00 71.12 95 ALA A O 1
ATOM 722 N N . GLY A 1 96 ? 5.933 1.156 12.464 1.00 68.62 96 GLY A N 1
ATOM 723 C CA . GLY A 1 96 ? 6.985 2.074 12.026 1.00 68.62 96 GLY A CA 1
ATOM 724 C C . GLY A 1 96 ? 6.491 3.507 11.810 1.00 68.62 96 GLY A C 1
ATOM 725 O O . GLY A 1 96 ? 7.136 4.271 11.106 1.00 68.62 96 GLY A O 1
ATOM 726 N N . LEU A 1 97 ? 5.357 3.874 12.416 1.00 67.25 97 LEU A N 1
ATOM 727 C CA . LEU A 1 97 ? 4.806 5.235 12.453 1.00 67.25 97 LEU A CA 1
ATOM 728 C C . LEU A 1 97 ? 5.224 6.002 13.724 1.00 67.25 97 LEU A C 1
ATOM 730 O O . LEU A 1 97 ? 4.571 6.972 14.099 1.00 67.25 97 LEU A O 1
ATOM 734 N N . ALA A 1 98 ? 6.273 5.556 14.424 1.00 66.44 98 ALA A N 1
ATOM 735 C CA . ALA A 1 98 ? 6.827 6.265 15.576 1.00 66.44 98 ALA A CA 1
ATOM 736 C C . ALA A 1 98 ? 8.092 7.039 15.184 1.00 66.44 98 ALA A C 1
ATOM 738 O O . ALA A 1 98 ? 9.040 6.459 14.661 1.00 66.44 98 ALA A O 1
ATOM 739 N N . GLY A 1 99 ? 8.119 8.334 15.511 1.00 67.44 99 GLY A N 1
ATOM 740 C CA . GLY A 1 99 ? 9.211 9.245 15.162 1.00 67.44 99 GLY A CA 1
ATOM 741 C C . GLY A 1 99 ? 8.995 9.956 13.822 1.00 67.44 99 GLY A C 1
ATOM 742 O O . GLY A 1 99 ? 7.929 9.871 13.219 1.00 67.44 99 GLY A O 1
ATOM 743 N N . THR A 1 100 ? 10.013 10.689 13.366 1.00 67.94 100 THR A N 1
ATOM 744 C CA . THR A 1 100 ? 9.965 11.496 12.130 1.00 67.94 100 THR A CA 1
ATOM 745 C C . THR A 1 100 ? 10.589 10.798 10.917 1.00 67.94 100 THR A C 1
ATOM 747 O O . THR A 1 100 ? 10.496 11.308 9.800 1.00 67.94 100 THR A O 1
ATOM 750 N N . GLU A 1 101 ? 11.204 9.628 11.104 1.00 73.81 101 GLU A N 1
ATOM 751 C CA . GLU A 1 101 ? 11.806 8.839 10.026 1.00 73.81 101 GLU A CA 1
ATOM 752 C C . GLU A 1 101 ? 10.822 7.783 9.513 1.00 73.81 101 GLU A C 1
ATOM 754 O O . GLU A 1 101 ? 10.284 6.993 10.285 1.00 73.81 101 GLU A O 1
ATOM 759 N N . LEU A 1 102 ? 10.595 7.757 8.198 1.00 72.38 102 LEU A N 1
ATOM 760 C CA . LEU A 1 102 ? 9.792 6.717 7.555 1.00 72.38 102 LEU A CA 1
ATOM 761 C C . LEU A 1 102 ? 10.651 5.498 7.201 1.00 72.38 102 LEU A C 1
ATOM 763 O O . LEU A 1 102 ? 11.822 5.655 6.837 1.00 72.38 102 LEU A O 1
ATOM 767 N N . PRO A 1 103 ? 10.074 4.284 7.236 1.00 81.62 103 PRO A N 1
ATOM 768 C CA . PRO A 1 103 ? 10.755 3.104 6.728 1.00 81.62 103 PRO A CA 1
ATOM 769 C C . PRO A 1 103 ? 10.996 3.207 5.216 1.00 81.62 103 PRO A C 1
ATOM 771 O O . PRO A 1 103 ? 10.321 3.935 4.489 1.00 81.62 103 PRO A O 1
ATOM 774 N N . SER A 1 104 ? 11.957 2.421 4.728 1.00 83.12 104 SER A N 1
ATOM 775 C CA . SER A 1 104 ? 12.227 2.303 3.286 1.00 83.12 104 SER A CA 1
ATOM 776 C C . SER A 1 104 ? 11.129 1.556 2.515 1.00 83.12 104 SER A C 1
ATOM 778 O O . SER A 1 104 ? 10.998 1.743 1.308 1.00 83.12 104 SER A O 1
ATOM 780 N N . GLU A 1 105 ? 10.340 0.735 3.211 1.00 89.81 105 GLU A N 1
ATOM 781 C CA . GLU A 1 105 ? 9.199 -0.023 2.692 1.00 89.81 105 GLU A CA 1
ATOM 782 C C . GLU A 1 105 ? 7.921 0.443 3.411 1.00 89.81 105 GLU A C 1
ATOM 784 O O . GLU A 1 105 ? 7.881 0.500 4.640 1.00 89.81 105 GLU A O 1
ATOM 789 N N . MET A 1 106 ? 6.876 0.784 2.655 1.00 91.88 106 MET A N 1
ATOM 790 C CA . MET A 1 106 ? 5.620 1.349 3.163 1.00 91.88 106 MET A CA 1
ATOM 791 C C . MET A 1 106 ? 4.474 0.333 3.202 1.00 91.88 106 MET A C 1
ATOM 793 O O . MET A 1 106 ? 3.377 0.667 3.652 1.00 91.88 106 MET A O 1
ATOM 797 N N . ALA A 1 107 ? 4.676 -0.901 2.731 1.00 93.81 107 ALA A N 1
ATOM 798 C CA . ALA A 1 107 ? 3.601 -1.875 2.591 1.00 93.81 107 ALA A CA 1
ATOM 799 C C . ALA A 1 107 ? 2.907 -2.208 3.908 1.00 93.81 107 ALA A C 1
ATOM 801 O O . ALA A 1 107 ? 1.680 -2.252 3.947 1.00 93.81 107 ALA A O 1
ATOM 802 N N . PHE A 1 108 ? 3.674 -2.401 4.984 1.00 91.25 108 PHE A N 1
ATOM 803 C CA . PHE A 1 108 ? 3.108 -2.687 6.300 1.00 91.25 108 PHE A CA 1
ATOM 804 C C . PHE A 1 108 ? 2.298 -1.503 6.842 1.00 91.25 108 PHE A C 1
ATOM 806 O O . PHE A 1 108 ? 1.179 -1.691 7.309 1.00 91.25 108 PHE A O 1
ATOM 813 N N . ILE A 1 109 ? 2.819 -0.277 6.708 1.00 89.75 109 ILE A N 1
ATOM 814 C CA . ILE A 1 109 ? 2.107 0.949 7.098 1.00 89.75 109 ILE A CA 1
ATOM 815 C C . ILE A 1 109 ? 0.783 1.060 6.344 1.00 89.75 109 ILE A C 1
ATOM 817 O O . ILE A 1 109 ? -0.263 1.240 6.963 1.00 89.75 109 ILE A O 1
ATOM 821 N N . ASN A 1 110 ? 0.818 0.922 5.017 1.00 93.06 110 ASN A N 1
ATOM 822 C CA . ASN A 1 110 ? -0.383 0.995 4.190 1.00 93.06 110 ASN A CA 1
ATOM 823 C C . ASN A 1 110 ? -1.387 -0.101 4.559 1.00 93.06 110 ASN A C 1
ATOM 825 O O . ASN A 1 110 ? -2.583 0.163 4.590 1.00 93.06 110 ASN A O 1
ATOM 829 N N . GLU A 1 111 ? -0.916 -1.306 4.887 1.00 93.38 111 GLU A N 1
ATOM 830 C CA . GLU A 1 111 ? -1.780 -2.395 5.335 1.00 93.38 111 GLU A CA 1
ATOM 831 C C . GLU A 1 111 ? -2.461 -2.081 6.670 1.00 93.38 111 GLU A C 1
ATOM 833 O O . GLU A 1 111 ? -3.659 -2.313 6.810 1.00 93.38 111 GLU A O 1
ATOM 838 N N . VAL A 1 112 ? -1.731 -1.535 7.645 1.00 90.94 112 VAL A N 1
ATOM 839 C CA . VAL A 1 112 ? -2.313 -1.127 8.930 1.00 90.94 112 VAL A CA 1
ATOM 840 C C . VAL A 1 112 ? -3.346 -0.027 8.714 1.00 90.94 112 VAL A C 1
ATOM 842 O O . VAL A 1 112 ? -4.481 -0.183 9.156 1.00 90.94 112 VAL A O 1
ATOM 845 N N . LEU A 1 113 ? -2.986 1.042 7.996 1.00 91.12 113 LEU A N 1
ATOM 846 C CA . LEU A 1 113 ? -3.870 2.185 7.747 1.00 91.12 113 LEU A CA 1
ATOM 847 C C . LEU A 1 113 ? -5.151 1.787 6.998 1.00 91.12 113 LEU A C 1
ATOM 849 O O . LEU A 1 113 ? -6.230 2.227 7.379 1.00 91.12 113 LEU A O 1
ATOM 853 N N . ASP A 1 114 ? -5.053 0.903 6.003 1.00 93.88 114 ASP A N 1
ATOM 854 C CA . ASP A 1 114 ? -6.196 0.375 5.241 1.00 93.88 114 ASP A CA 1
ATOM 855 C C . ASP A 1 114 ? -7.149 -0.489 6.091 1.00 93.88 114 ASP A C 1
ATOM 857 O O . ASP A 1 114 ? -8.315 -0.661 5.748 1.00 93.88 114 ASP A O 1
ATOM 861 N N . ASN A 1 115 ? -6.678 -1.046 7.212 1.00 92.69 115 ASN A N 1
ATOM 862 C CA . ASN A 1 115 ? -7.513 -1.827 8.130 1.00 92.69 115 ASN A CA 1
ATOM 863 C C . ASN A 1 115 ? -8.023 -1.012 9.335 1.00 92.69 115 ASN A C 1
ATOM 865 O O . ASN A 1 115 ? -8.779 -1.551 10.148 1.00 92.69 115 ASN A O 1
ATOM 869 N N . LEU A 1 116 ? -7.642 0.263 9.474 1.00 90.56 116 LEU A N 1
ATOM 870 C CA . LEU A 1 116 ? -8.188 1.146 10.506 1.00 90.56 116 LEU A CA 1
ATOM 871 C C . LEU A 1 116 ? -9.578 1.666 10.108 1.00 90.56 116 LEU A C 1
ATOM 873 O O . LEU A 1 116 ? -9.843 1.894 8.931 1.00 90.56 116 LEU A O 1
ATOM 877 N N . PRO A 1 117 ? -10.457 1.963 11.081 1.00 88.81 117 PRO A N 1
ATOM 878 C CA . PRO A 1 117 ? -11.623 2.797 10.815 1.00 88.81 117 PRO A CA 1
ATOM 879 C C . PRO A 1 117 ? -11.205 4.174 10.272 1.00 88.81 117 PRO A C 1
ATOM 881 O O . PRO A 1 117 ? -10.303 4.799 10.833 1.00 88.81 117 PRO A O 1
ATOM 884 N N . ASP A 1 118 ? -11.908 4.691 9.259 1.00 88.69 118 ASP A N 1
ATOM 885 C CA . ASP A 1 118 ? -11.582 5.956 8.570 1.00 88.69 118 ASP A CA 1
ATOM 886 C C . ASP A 1 118 ? -11.300 7.125 9.527 1.00 88.69 118 ASP A C 1
ATOM 888 O O . ASP A 1 118 ? -10.328 7.864 9.366 1.00 88.69 118 ASP A O 1
ATOM 892 N N . ALA A 1 119 ? -12.135 7.277 10.562 1.00 85.88 119 ALA A N 1
ATOM 893 C CA . ALA A 1 119 ? -11.996 8.344 11.551 1.00 85.88 119 ALA A CA 1
ATOM 894 C C . ALA A 1 119 ? -10.652 8.277 12.292 1.00 85.88 119 ALA A C 1
ATOM 896 O O . ALA A 1 119 ? -10.042 9.308 12.566 1.00 85.88 119 ALA A O 1
ATOM 897 N N . LEU A 1 120 ? -10.181 7.067 12.587 1.00 83.50 120 LEU A N 1
ATOM 898 C CA . LEU A 1 120 ? -8.930 6.841 13.291 1.00 83.50 120 LEU A CA 1
ATOM 899 C C . LEU A 1 120 ? -7.723 6.962 12.359 1.00 83.50 120 LEU A C 1
ATOM 901 O O . LEU A 1 120 ? -6.737 7.597 12.728 1.00 83.50 120 LEU A O 1
ATOM 905 N N . CYS A 1 121 ? -7.826 6.431 11.136 1.00 87.69 121 CYS A N 1
ATOM 906 C CA . CYS A 1 121 ? -6.812 6.642 10.104 1.00 87.69 121 CYS A CA 1
ATOM 907 C C . CYS A 1 121 ? -6.559 8.144 9.889 1.00 87.69 121 CYS A C 1
ATOM 909 O O . CYS A 1 121 ? -5.411 8.581 9.824 1.00 87.69 121 CYS A O 1
ATOM 911 N N . ASN A 1 122 ? -7.622 8.955 9.846 1.00 86.50 122 ASN A N 1
ATOM 912 C CA . ASN A 1 122 ? -7.507 10.405 9.710 1.00 86.50 122 ASN A CA 1
ATOM 913 C C . ASN A 1 122 ? -6.780 11.058 10.899 1.00 86.50 122 ASN A C 1
ATOM 915 O O . ASN A 1 122 ? -5.910 11.900 10.690 1.00 86.50 122 ASN A O 1
ATOM 919 N N . VAL A 1 123 ? -7.092 10.657 12.138 1.00 83.88 123 VAL A N 1
ATOM 920 C CA . VAL A 1 123 ? -6.400 11.168 13.338 1.00 83.88 123 VAL A CA 1
ATOM 921 C C . VAL A 1 123 ? -4.902 10.866 13.280 1.00 83.88 123 VAL A C 1
ATOM 923 O O . VAL A 1 123 ? -4.094 11.751 13.551 1.00 83.88 123 VAL A O 1
ATOM 926 N N . PHE A 1 124 ? -4.517 9.653 12.875 1.00 79.94 124 PHE A N 1
ATOM 927 C CA . PHE A 1 124 ? -3.104 9.277 12.772 1.00 79.94 124 PHE A CA 1
ATOM 928 C C . PHE A 1 124 ? -2.352 10.116 11.746 1.00 79.94 124 PHE A C 1
ATOM 930 O O . PHE A 1 124 ? -1.274 10.620 12.045 1.00 79.94 124 PHE A O 1
ATOM 937 N N . LEU A 1 125 ? -2.926 10.295 10.555 1.00 83.19 125 LEU A N 1
ATOM 938 C CA . LEU A 1 125 ? -2.294 11.081 9.496 1.00 83.19 125 LEU A CA 1
ATOM 939 C C . LEU A 1 125 ? -2.132 12.553 9.897 1.00 83.19 125 LEU A C 1
ATOM 941 O O . LEU A 1 125 ? -1.099 13.153 9.603 1.00 83.19 125 LEU A O 1
ATOM 945 N N . VAL A 1 126 ? -3.117 13.123 10.600 1.00 85.25 126 VAL A N 1
ATOM 946 C CA . VAL A 1 126 ? -3.034 14.493 11.130 1.00 85.25 126 VAL A CA 1
ATOM 947 C C . VAL A 1 126 ? -1.937 14.610 12.187 1.00 85.25 126 VAL A C 1
ATOM 949 O O . VAL A 1 126 ? -1.129 15.532 12.110 1.00 85.25 126 VAL A O 1
ATOM 952 N N . ASN A 1 127 ? -1.879 13.683 13.146 1.00 81.81 127 ASN A N 1
ATOM 953 C CA . ASN A 1 127 ? -0.862 13.709 14.199 1.00 81.81 127 ASN A CA 1
ATOM 954 C C . ASN A 1 127 ? 0.548 13.561 13.621 1.00 81.81 127 ASN A C 1
ATOM 956 O O . ASN A 1 127 ? 1.408 14.385 13.913 1.00 81.81 127 ASN A O 1
ATOM 960 N N . TYR A 1 128 ? 0.749 12.596 12.720 1.00 79.12 128 TYR A N 1
ATOM 961 C CA . TYR A 1 128 ? 2.026 12.412 12.034 1.00 79.12 128 TYR A CA 1
ATOM 962 C C . TYR A 1 128 ? 2.461 13.679 11.284 1.00 79.12 128 TYR A C 1
ATOM 964 O O . TYR A 1 128 ? 3.610 14.100 11.382 1.00 79.12 128 TYR A O 1
ATOM 972 N N . PHE A 1 129 ? 1.541 14.327 10.560 1.00 80.94 129 PHE A N 1
ATOM 973 C CA . PHE A 1 129 ? 1.858 15.563 9.849 1.00 80.94 129 PHE A CA 1
ATOM 974 C C . PHE A 1 129 ? 2.211 16.710 10.802 1.00 80.94 129 PHE A C 1
ATOM 976 O O . PHE A 1 129 ? 3.111 17.485 10.494 1.00 80.94 129 PHE A O 1
ATOM 983 N N . ASN A 1 130 ? 1.542 16.819 11.954 1.00 83.81 130 ASN A N 1
ATOM 984 C CA . ASN A 1 130 ? 1.887 17.817 12.967 1.00 83.81 130 ASN A CA 1
ATOM 985 C C . ASN A 1 130 ? 3.308 17.598 13.503 1.00 83.81 130 ASN A C 1
ATOM 987 O O . ASN A 1 130 ? 4.062 18.563 13.597 1.00 83.81 130 ASN A O 1
ATOM 991 N N . ASP A 1 131 ? 3.691 16.348 13.773 1.00 80.94 131 ASP A N 1
ATOM 992 C CA . ASP A 1 131 ? 5.005 15.994 14.324 1.00 80.94 131 ASP A CA 1
ATOM 993 C C . ASP A 1 131 ? 6.173 16.286 13.360 1.00 80.94 131 ASP A C 1
ATOM 995 O O . ASP A 1 131 ? 7.301 16.488 13.805 1.00 80.94 131 ASP A O 1
ATOM 999 N N . LEU A 1 132 ? 5.928 16.371 12.044 1.00 76.25 132 LEU A N 1
ATOM 1000 C CA . LEU A 1 132 ? 6.955 16.725 11.048 1.00 76.25 132 LEU A CA 1
ATOM 1001 C C . LEU A 1 132 ? 7.448 18.179 11.139 1.00 76.25 132 LEU A C 1
ATOM 1003 O O . LEU A 1 132 ? 8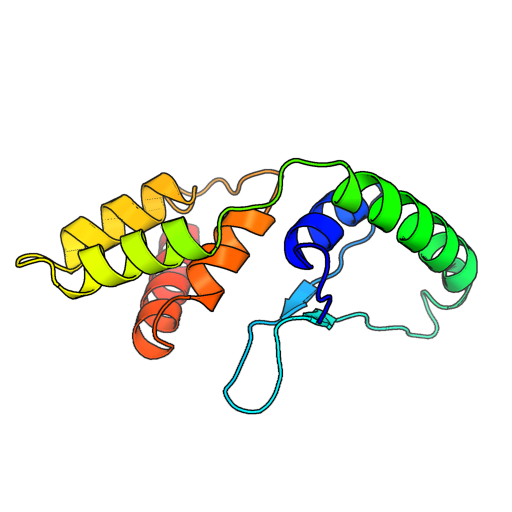.496 18.497 10.575 1.00 76.25 132 LEU A O 1
ATOM 1007 N N . TYR A 1 133 ? 6.695 19.067 11.793 1.00 74.31 133 TYR A N 1
ATOM 1008 C CA . TYR A 1 133 ? 6.982 20.507 11.847 1.00 74.31 133 TYR A CA 1
ATOM 1009 C C . TYR A 1 133 ? 7.243 21.029 13.268 1.00 74.31 133 TYR A C 1
ATOM 1011 O O . TYR A 1 133 ? 7.195 22.245 13.481 1.00 74.31 133 TYR A O 1
ATOM 1019 N N . VAL A 1 134 ? 7.510 20.129 14.221 1.00 62.00 134 VAL A N 1
ATOM 1020 C CA . VAL A 1 134 ? 7.896 20.452 15.608 1.00 62.00 134 VAL A CA 1
ATOM 1021 C C . VAL A 1 134 ? 9.412 20.501 15.764 1.00 62.00 134 VAL A C 1
ATOM 1023 O O . VAL A 1 134 ? 10.107 19.637 15.187 1.00 62.00 134 VAL A O 1
#

Radius of gyration: 16.35 Å; chains: 1; bounding box: 31×36×51 Å

Sequence (134 aa):
ASDSFNVYQLADEMSKRGWYIQGQFSTPLTPRNLHISINFGNAHSVDALLKDLRECVEIVKAKEPIDTDAIKAMVGAALQSPDPEAAFGQLAASAGLAGTELPSEMAFINEVLDNLPDALCNVFLVNYFNDLYV

Secondary structure (DSSP, 8-state):
--SSS-HHHHHHHHHTTT---EEE---SSS--EEE----TTTGGGHHH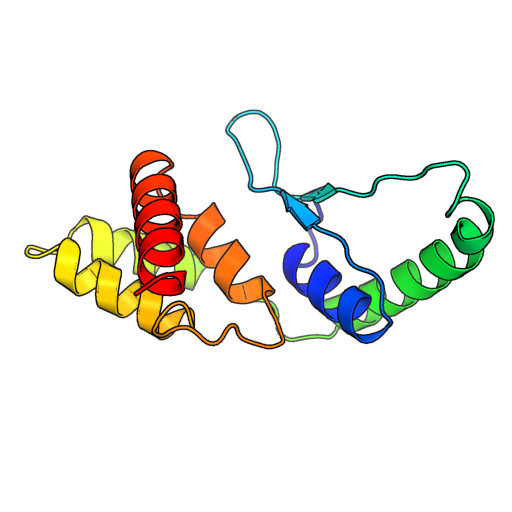HHHHHHHHHHHHHHSPPP-HHHHHHHHHHHHT-SSHHHHHHHHHHHTT-SSSPPPS--HHHHHHHHHS-HHHHHHHHHHHHHHTT-

Foldseek 3Di:
DDPQAQQLQLCLQVVVVVDRWDWDADDPVGHIHIDDDDDPVCPVCVVVSVVSSVVSVVVRSVDDGDPLVVLLVLLVVLVVDPDNPVSVVVNCVVQQVPDLDRDSGCRSVSSNLSSHDPVVSVVSVVVSVVRNVD

pLDDT: mean 89.09, std 8.31, range [62.0, 98.62]